Protein AF-A0A1V3SW33-F1 (afdb_monomer)

Radius of gyration: 17.82 Å; Cα contacts (8 Å, |Δi|>4): 43; chains: 1; bounding box: 44×23×42 Å

Solvent-accessible surface area (backbone atoms only — not comparable to full-atom values): 5743 Å² total; per-residue (Å²): 138,86,88,78,92,74,62,89,86,52,75,90,66,81,90,84,86,88,83,89,82,86,80,67,58,68,71,55,66,73,46,55,69,69,56,51,26,38,49,44,19,29,41,89,84,80,62,46,76,45,94,81,40,50,69,82,5,58,75,51,58,57,93,55,83,90,49,100,58,92,83,83,78,90,87,78,83,83,68,88,128

Mean predicted aligned error: 9.27 Å

Nearest PDB structures (foldseek):
  7qyq-assembly1_D  TM=8.979E-01  e=3.987E-03  Pseudomonas putida
  7qza-assembly1_A  TM=9.066E-01  e=9.317E-03  Pseudomonas putida
  7qyz-assembly1_A  TM=8.623E-01  e=8.681E-03  Pseudomonas putida
  5de0-assembly2_D  TM=9.579E-01  e=3.435E-01  Vibrio cholerae

Organism: NCBI:txid178606

Sequence (81 aa):
MALLDREEGLAGSHIMAVQRWEHDLTHFWSRSSEEQDTLLGRDRTTNEERPEAPSSAHIRETPGRTFPRQRTCFADRLGPG

pLDDT: mean 79.32, std 16.22, range [38.03, 96.69]

InterPro domains:
  IPR011008 Dimeric alpha-beta barrel [SSF54909] (6-77)
  IPR048328 Dyp-type peroxidase, C-terminal domain [PF20628] (8-62)

Secondary structure (DSSP, 8-state):
----S--TTTTT------------HHHHHTS-HHHHHHHHTB-TTT--B-TT--TTSTTT-STTTTSSS--------PPP-

Foldseek 3Di:
DDDDDDPPVCVVPDDDDDDDDDDPVVVLVVDDQVVNCLQQQARPPPRHGHPPRDCNHVVNVPPPPPDPDDDDDDDDDDDDD

Structure (mmCIF, N/CA/C/O backbone):
data_AF-A0A1V3SW33-F1
#
_entry.id   AF-A0A1V3SW33-F1
#
loop_
_atom_site.group_PDB
_atom_site.id
_atom_site.type_symbol
_atom_site.label_atom_id
_atom_site.label_alt_id
_atom_site.label_comp_id
_atom_site.label_asym_id
_atom_site.label_entity_id
_atom_site.label_seq_id
_atom_site.pdbx_PDB_ins_code
_atom_site.Cartn_x
_atom_site.Cartn_y
_atom_site.Cartn_z
_atom_site.occupancy
_atom_site.B_iso_or_equiv
_atom_site.auth_seq_id
_atom_site.auth_comp_id
_atom_site.auth_asym_id
_atom_site.auth_atom_id
_atom_site.pdbx_PDB_model_num
ATOM 1 N N . MET A 1 1 ? 32.140 0.057 -6.583 1.00 38.03 1 MET A N 1
ATOM 2 C CA . MET A 1 1 ? 31.519 -0.671 -7.706 1.00 38.03 1 MET A CA 1
ATOM 3 C C . MET A 1 1 ? 30.713 0.317 -8.531 1.00 38.03 1 MET A C 1
ATOM 5 O O . MET A 1 1 ? 29.544 0.539 -8.252 1.00 38.03 1 MET A O 1
ATOM 9 N N . ALA A 1 2 ? 31.389 0.991 -9.461 1.00 44.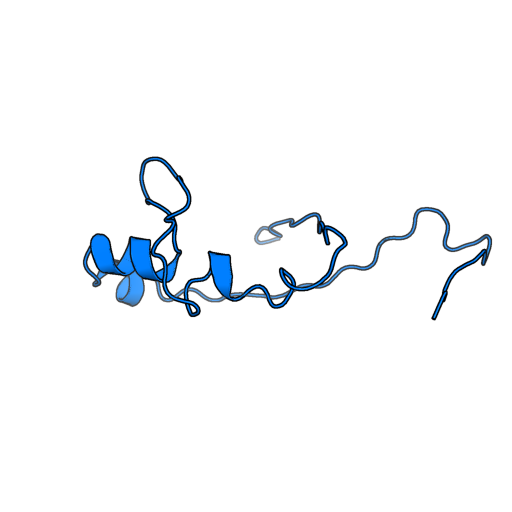38 2 ALA A N 1
ATOM 10 C CA . ALA A 1 2 ? 30.775 1.837 -10.477 1.00 44.38 2 ALA A CA 1
ATOM 11 C C . ALA A 1 2 ? 30.556 0.939 -11.696 1.00 44.38 2 ALA A C 1
ATOM 13 O O . ALA A 1 2 ? 31.543 0.473 -12.257 1.00 44.38 2 ALA A O 1
ATOM 14 N N . LEU A 1 3 ? 29.305 0.594 -12.018 1.00 50.00 3 LEU A N 1
ATOM 15 C CA . LEU A 1 3 ? 29.046 -0.388 -13.078 1.00 50.00 3 LEU A CA 1
ATOM 16 C C . LEU A 1 3 ? 28.731 0.227 -14.442 1.00 50.00 3 LEU A C 1
ATOM 18 O O . LEU A 1 3 ? 28.764 -0.500 -15.416 1.00 50.00 3 LEU A O 1
ATOM 22 N N . LEU A 1 4 ? 28.440 1.517 -14.580 1.00 53.16 4 LEU A N 1
ATOM 23 C CA . LEU A 1 4 ? 28.004 2.030 -15.881 1.00 53.16 4 LEU A CA 1
ATOM 24 C C . LEU A 1 4 ? 28.528 3.440 -16.098 1.00 53.16 4 LEU A C 1
ATOM 26 O O . LEU A 1 4 ? 27.805 4.409 -15.899 1.00 53.16 4 LEU A O 1
ATOM 30 N N . ASP A 1 5 ? 29.785 3.548 -16.515 1.00 50.22 5 ASP A N 1
ATOM 31 C CA . ASP A 1 5 ? 30.205 4.727 -17.263 1.00 50.22 5 ASP A CA 1
ATOM 32 C C . ASP A 1 5 ? 30.380 4.304 -18.729 1.00 50.22 5 ASP A C 1
ATOM 34 O O . ASP A 1 5 ? 31.458 3.921 -19.170 1.00 50.22 5 ASP A O 1
ATOM 38 N N . ARG A 1 6 ? 29.244 4.387 -19.441 1.00 55.75 6 ARG A N 1
ATOM 39 C CA . ARG A 1 6 ? 29.105 4.570 -20.898 1.00 55.75 6 ARG A CA 1
ATOM 40 C C . ARG A 1 6 ? 29.243 3.350 -21.820 1.00 55.75 6 ARG A C 1
ATOM 42 O O . ARG A 1 6 ? 30.150 3.293 -22.640 1.00 55.75 6 ARG A O 1
ATOM 49 N N . GLU A 1 7 ? 28.222 2.490 -21.834 1.00 61.00 7 GLU A N 1
ATOM 50 C CA . GLU A 1 7 ? 27.790 1.912 -23.117 1.00 61.00 7 GLU A CA 1
ATOM 51 C C . GLU A 1 7 ? 26.802 2.881 -23.775 1.00 61.00 7 GLU A C 1
ATOM 53 O O . GLU A 1 7 ? 25.733 3.164 -23.227 1.00 61.00 7 GLU A O 1
ATOM 58 N N . GLU A 1 8 ? 27.172 3.419 -24.937 1.00 64.19 8 GLU A N 1
ATOM 59 C CA . GLU A 1 8 ? 26.428 4.452 -25.679 1.00 64.19 8 GLU A CA 1
ATOM 60 C C . GLU A 1 8 ? 24.975 4.046 -26.018 1.00 64.19 8 GLU A C 1
ATOM 62 O O . GLU A 1 8 ? 24.144 4.910 -26.284 1.00 64.19 8 GLU A O 1
ATOM 67 N N . GLY A 1 9 ? 24.634 2.753 -25.932 1.00 69.62 9 GLY A N 1
ATOM 68 C CA . GLY A 1 9 ? 23.289 2.218 -26.178 1.00 69.62 9 GLY A CA 1
ATOM 69 C C . GLY A 1 9 ? 22.361 2.108 -24.960 1.00 69.62 9 GLY A C 1
ATOM 70 O O . GLY A 1 9 ? 21.186 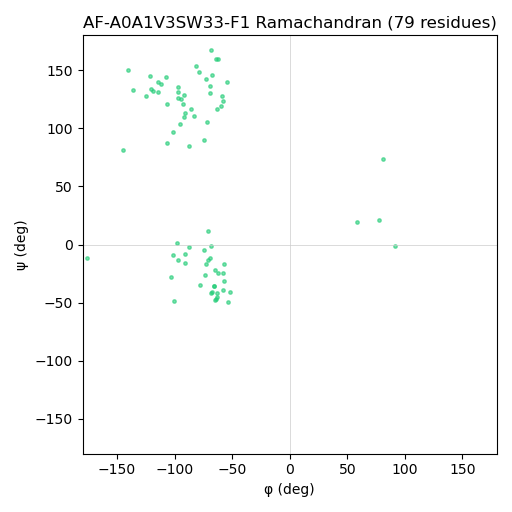1.800 -25.134 1.00 69.62 9 GLY A O 1
ATOM 71 N N . LEU A 1 10 ? 22.845 2.341 -23.733 1.00 76.81 10 LEU A N 1
ATOM 72 C CA . LEU A 1 10 ? 22.030 2.213 -22.510 1.00 76.81 10 LEU A CA 1
ATOM 73 C C . LEU A 1 10 ? 21.542 3.557 -21.959 1.00 76.81 10 LEU A C 1
ATOM 75 O O . LEU A 1 10 ? 20.713 3.591 -21.045 1.00 76.81 10 LEU A O 1
ATOM 79 N N . ALA A 1 11 ? 22.031 4.671 -22.503 1.00 82.44 11 ALA A N 1
ATOM 80 C CA . ALA A 1 11 ? 21.553 5.996 -22.133 1.00 82.44 11 ALA A CA 1
ATOM 81 C C . ALA A 1 11 ? 20.047 6.115 -22.437 1.00 82.44 11 ALA A C 1
ATOM 83 O O . ALA A 1 11 ? 19.618 5.955 -23.575 1.00 82.44 11 ALA A O 1
ATOM 84 N N . GLY A 1 12 ? 19.241 6.369 -21.401 1.00 82.88 12 GLY A N 1
ATOM 85 C CA . GLY A 1 12 ? 17.775 6.413 -21.496 1.00 82.88 12 GLY A CA 1
ATOM 86 C C . GLY A 1 12 ? 17.063 5.082 -21.218 1.00 82.88 12 GLY A C 1
ATOM 87 O O . GLY A 1 12 ? 15.837 5.047 -21.216 1.00 82.88 12 GLY A O 1
ATOM 88 N N . SER A 1 13 ? 17.795 3.997 -20.946 1.00 83.75 13 SER A N 1
ATOM 89 C CA . SER A 1 13 ? 17.199 2.725 -20.518 1.0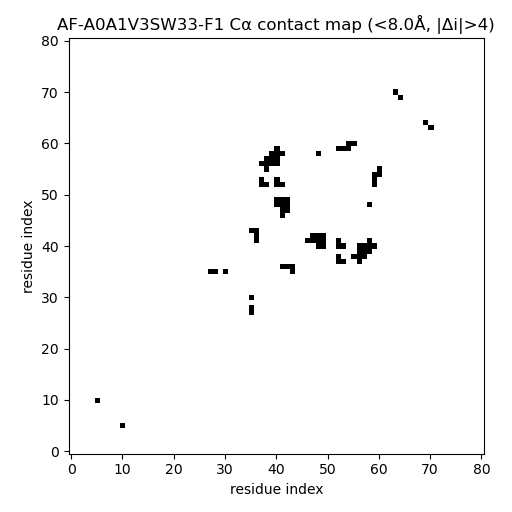0 83.75 13 SER A CA 1
ATOM 90 C C . SER A 1 13 ? 16.813 2.744 -19.034 1.00 83.75 13 SER A C 1
ATOM 92 O O . SER A 1 13 ? 17.485 3.363 -18.206 1.00 83.75 13 SER A O 1
ATOM 94 N N . HIS A 1 14 ? 15.756 2.009 -18.683 1.00 82.88 14 HIS A N 1
ATOM 95 C CA . HIS A 1 14 ? 15.287 1.823 -17.308 1.00 82.88 14 HIS A CA 1
ATOM 96 C C . HIS A 1 14 ? 15.275 0.332 -16.947 1.00 82.88 14 HIS A C 1
ATOM 98 O O . HIS A 1 14 ? 14.976 -0.512 -17.788 1.00 82.88 14 HIS A O 1
ATOM 104 N N . ILE A 1 15 ? 15.573 0.002 -15.688 1.00 85.44 15 ILE A N 1
ATOM 105 C CA . ILE A 1 15 ? 15.402 -1.357 -15.156 1.00 85.44 15 ILE A CA 1
ATOM 106 C C . ILE A 1 15 ? 14.010 -1.444 -14.529 1.00 85.44 15 ILE A C 1
ATOM 108 O O . ILE A 1 15 ? 13.662 -0.612 -13.692 1.00 85.44 15 ILE A O 1
ATOM 112 N N . MET A 1 16 ? 13.232 -2.458 -14.909 1.00 87.12 16 MET A N 1
ATOM 113 C CA . MET A 1 16 ? 11.885 -2.700 -14.389 1.00 87.12 16 MET A CA 1
ATOM 114 C C . MET A 1 16 ? 11.853 -3.975 -13.544 1.00 87.12 16 MET A C 1
ATOM 116 O O . MET A 1 16 ? 12.418 -4.998 -13.926 1.00 87.12 16 MET A O 1
ATOM 120 N N . ALA A 1 17 ? 11.155 -3.919 -12.411 1.00 88.56 17 ALA A N 1
ATOM 121 C CA . ALA A 1 17 ? 10.775 -5.085 -11.621 1.00 88.56 17 ALA A CA 1
ATOM 122 C C . ALA A 1 17 ? 9.244 -5.153 -11.571 1.00 88.56 17 ALA A C 1
ATOM 124 O O . ALA A 1 17 ? 8.595 -4.142 -11.308 1.00 88.56 17 ALA A O 1
ATOM 125 N N . VAL A 1 18 ? 8.672 -6.329 -11.832 1.00 89.19 18 VAL A N 1
ATOM 126 C CA . VAL A 1 18 ? 7.218 -6.545 -11.836 1.00 89.19 18 VAL A CA 1
ATOM 127 C C . VAL A 1 18 ? 6.867 -7.604 -10.808 1.00 89.19 18 VAL A C 1
ATOM 129 O O . VAL A 1 18 ? 7.495 -8.660 -10.752 1.00 89.19 18 VAL A O 1
ATOM 132 N N . GLN 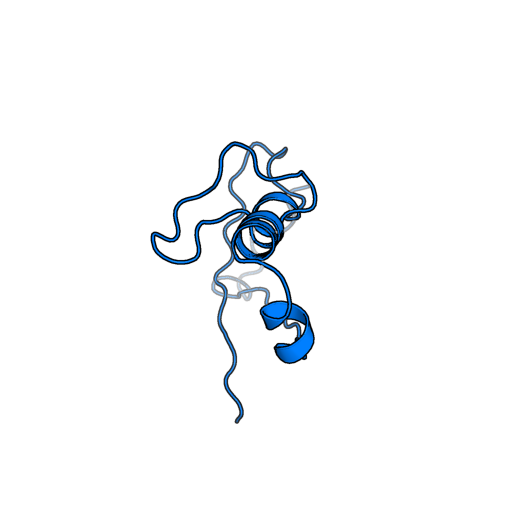A 1 19 ? 5.839 -7.327 -10.013 1.00 89.25 19 GLN A N 1
ATOM 133 C CA . GLN A 1 19 ? 5.296 -8.262 -9.039 1.00 89.25 19 GLN A CA 1
ATOM 134 C C . GLN A 1 19 ? 3.772 -8.237 -9.107 1.00 89.25 19 GLN A C 1
ATOM 136 O O . GLN A 1 19 ? 3.162 -7.169 -9.117 1.00 89.25 19 GLN A O 1
ATOM 141 N N . ARG A 1 20 ? 3.154 -9.420 -9.141 1.00 92.50 20 ARG A N 1
ATOM 142 C CA . ARG A 1 20 ? 1.700 -9.572 -9.056 1.00 92.50 20 ARG A CA 1
ATOM 143 C C . ARG A 1 20 ? 1.307 -9.882 -7.618 1.00 92.50 20 ARG A C 1
ATOM 145 O O . ARG A 1 20 ? 1.869 -10.794 -7.018 1.00 92.50 20 ARG A O 1
ATOM 152 N N . TRP A 1 21 ? 0.320 -9.152 -7.113 1.00 91.56 21 TRP A N 1
ATOM 153 C CA . TRP A 1 21 ? -0.256 -9.346 -5.788 1.00 91.56 21 TRP A CA 1
ATOM 154 C C . TRP A 1 21 ? -1.704 -9.803 -5.929 1.00 91.56 21 TRP A C 1
ATOM 156 O O . TRP A 1 21 ? -2.469 -9.210 -6.687 1.00 91.56 21 TRP A O 1
ATOM 166 N N . GLU A 1 22 ? -2.067 -10.855 -5.206 1.00 94.94 22 GLU A N 1
ATOM 167 C CA . GLU A 1 22 ? -3.452 -11.287 -5.038 1.00 94.94 22 GLU A CA 1
ATOM 168 C C . GLU A 1 22 ? -3.873 -10.931 -3.614 1.00 94.94 22 GLU A C 1
ATOM 170 O O . GLU A 1 22 ? -3.213 -11.318 -2.648 1.00 94.94 22 GLU A O 1
ATOM 175 N N . HIS A 1 23 ? -4.915 -10.115 -3.485 1.00 93.06 23 HIS A N 1
ATOM 176 C CA . HIS A 1 23 ? -5.340 -9.595 -2.192 1.00 93.06 23 HIS A CA 1
ATOM 177 C C . HIS A 1 23 ? -6.481 -10.431 -1.613 1.00 93.06 23 HIS A C 1
ATOM 179 O O . HIS A 1 23 ? -7.543 -10.528 -2.222 1.00 93.06 23 HIS A O 1
ATOM 185 N N . ASP A 1 24 ? -6.307 -10.919 -0.384 1.00 95.75 24 ASP A N 1
ATOM 186 C CA . ASP A 1 24 ? -7.422 -11.334 0.471 1.00 95.75 24 ASP A CA 1
ATOM 187 C C . ASP A 1 24 ? -7.935 -10.120 1.262 1.00 95.75 24 ASP A C 1
ATOM 189 O O . ASP A 1 24 ? -7.510 -9.831 2.387 1.00 95.75 24 ASP A O 1
ATOM 193 N N . LEU A 1 25 ? -8.827 -9.356 0.630 1.00 94.31 25 LEU A N 1
ATOM 194 C CA . LEU A 1 25 ? -9.401 -8.154 1.239 1.00 94.31 25 LEU A CA 1
ATOM 195 C C . LEU A 1 25 ? -10.421 -8.483 2.330 1.00 94.31 25 LEU A C 1
ATOM 197 O O . LEU A 1 25 ? -10.580 -7.699 3.261 1.00 94.31 25 LEU A O 1
ATOM 201 N N . THR A 1 26 ? -11.072 -9.645 2.266 1.00 96.50 26 THR A N 1
ATOM 202 C CA . THR A 1 26 ? -12.022 -10.076 3.296 1.00 96.50 26 THR A CA 1
ATOM 203 C C . THR A 1 26 ? -11.310 -10.272 4.627 1.00 96.50 26 THR A C 1
ATOM 205 O O . THR A 1 26 ? -11.752 -9.742 5.647 1.00 96.50 26 THR A O 1
ATOM 208 N N . HIS A 1 27 ? -10.171 -10.964 4.617 1.00 95.06 27 HIS A N 1
ATOM 209 C CA . HIS A 1 27 ? -9.358 -11.131 5.813 1.00 95.06 27 HIS A CA 1
ATOM 210 C C . HIS A 1 27 ? -8.755 -9.805 6.299 1.00 95.06 27 HIS A C 1
ATOM 212 O O . HIS A 1 27 ? -8.622 -9.576 7.502 1.00 95.06 27 HIS A O 1
ATOM 218 N N . PHE A 1 28 ? -8.379 -8.905 5.389 1.00 93.50 28 PHE A N 1
ATOM 219 C CA . PHE A 1 28 ? -7.878 -7.587 5.776 1.00 93.50 28 PHE A CA 1
ATOM 220 C C . PHE A 1 28 ? -8.959 -6.743 6.468 1.00 93.50 28 PHE A C 1
ATOM 222 O O . PHE A 1 28 ? -8.720 -6.215 7.553 1.00 93.50 28 PHE A O 1
ATOM 229 N N . TRP A 1 29 ? -10.162 -6.677 5.896 1.00 94.62 29 TRP A N 1
ATOM 230 C CA . TRP A 1 29 ? -11.275 -5.887 6.428 1.00 94.62 29 TRP A CA 1
ATOM 231 C C . TRP A 1 29 ? -11.916 -6.469 7.685 1.00 94.62 29 TRP A C 1
ATOM 233 O O . TRP A 1 29 ? -12.597 -5.738 8.398 1.00 94.62 29 TRP A O 1
ATOM 243 N N . SER A 1 30 ? -11.686 -7.748 8.001 1.00 96.69 30 SER A N 1
ATOM 244 C CA . SER A 1 30 ? -12.137 -8.316 9.276 1.00 96.69 30 SER A CA 1
ATOM 245 C C . SER A 1 30 ? -11.349 -7.791 10.483 1.00 96.69 30 SER A C 1
ATOM 247 O O . SER A 1 30 ? -11.753 -8.038 11.617 1.00 96.69 30 SER A O 1
ATOM 249 N N . ARG A 1 31 ? -10.209 -7.118 10.265 1.00 94.88 31 ARG A N 1
ATOM 250 C CA . ARG A 1 31 ? -9.391 -6.506 11.324 1.00 94.88 31 ARG A CA 1
ATOM 251 C C . ARG A 1 31 ? -9.944 -5.151 11.741 1.00 94.88 31 ARG A C 1
ATOM 253 O O . ARG A 1 31 ? -10.540 -4.445 10.926 1.00 94.88 31 ARG A O 1
ATOM 260 N N . SER A 1 32 ? -9.678 -4.755 12.983 1.00 95.75 32 SER A N 1
ATOM 261 C CA . SER A 1 32 ? -10.009 -3.415 13.460 1.00 95.75 32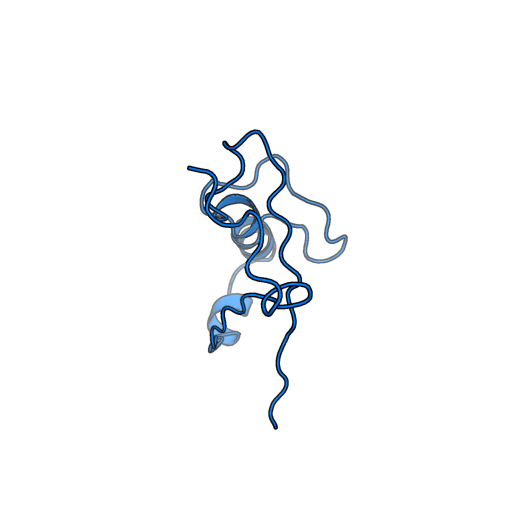 SER A CA 1
ATOM 262 C C . SER A 1 32 ? -9.260 -2.338 12.677 1.00 95.75 32 SER A C 1
ATOM 264 O O . SER A 1 32 ? -8.211 -2.575 12.072 1.00 95.75 32 SER A O 1
ATOM 266 N N . SER A 1 33 ? -9.791 -1.121 1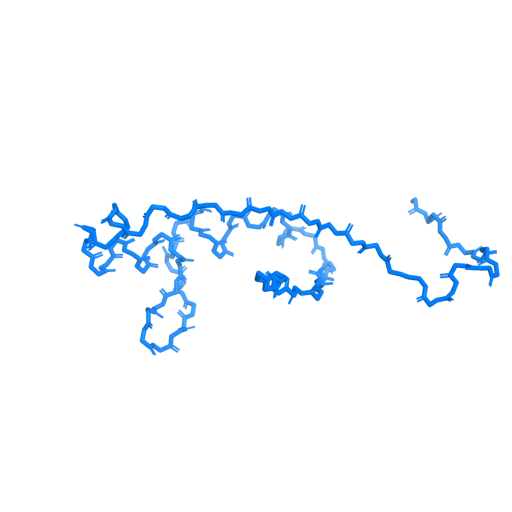2.727 1.00 92.88 33 SER A N 1
ATOM 267 C CA . SER A 1 33 ? -9.151 0.036 12.120 1.00 92.88 33 SER A CA 1
ATOM 268 C C . SER A 1 33 ? -7.699 0.220 12.599 1.00 92.88 33 SER A C 1
ATOM 270 O O . SER A 1 33 ? -6.767 0.298 11.801 1.00 92.88 33 SER A O 1
ATOM 272 N N . GLU A 1 34 ? -7.472 0.189 13.906 1.00 92.75 34 GLU A N 1
ATOM 273 C CA . GLU A 1 34 ? -6.131 0.377 14.466 1.00 92.75 34 GLU A CA 1
ATOM 274 C C . GLU A 1 34 ? -5.124 -0.661 13.940 1.00 92.75 34 GLU A C 1
ATOM 276 O O . GLU A 1 34 ? -3.982 -0.330 13.613 1.00 92.75 34 GLU A O 1
ATOM 281 N N . GLU A 1 35 ? -5.554 -1.916 13.788 1.00 93.19 35 GLU A N 1
ATOM 282 C CA . GLU A 1 35 ? -4.720 -2.986 13.239 1.00 93.19 35 GLU A CA 1
ATOM 283 C C . GLU A 1 35 ? -4.398 -2.761 11.758 1.00 93.19 35 GLU A C 1
ATOM 285 O O . GLU A 1 35 ? -3.259 -2.970 11.344 1.00 93.19 35 GLU A O 1
ATOM 290 N N . GLN A 1 36 ? -5.360 -2.301 10.954 1.00 94.38 36 GLN A N 1
ATOM 291 C CA . GLN A 1 36 ? -5.119 -1.977 9.544 1.00 94.38 36 GLN A CA 1
ATOM 292 C C . GLN A 1 36 ? -4.111 -0.825 9.393 1.00 94.38 36 GLN A C 1
ATOM 294 O O . GLN A 1 36 ? -3.170 -0.933 8.601 1.00 94.38 36 GLN A O 1
ATOM 299 N N . ASP A 1 37 ? -4.267 0.242 10.184 1.00 94.25 37 ASP A N 1
ATOM 300 C CA . ASP A 1 37 ? -3.362 1.399 10.166 1.00 94.25 37 ASP A CA 1
ATOM 301 C C . ASP A 1 37 ? -1.956 1.007 10.652 1.00 94.25 37 ASP A C 1
ATOM 303 O O . ASP A 1 37 ? -0.952 1.474 10.117 1.00 94.25 37 ASP A O 1
ATOM 307 N N . THR A 1 38 ? -1.867 0.095 11.625 1.00 92.75 38 THR A N 1
ATOM 308 C CA . THR A 1 38 ? -0.599 -0.456 12.132 1.00 92.75 38 THR A CA 1
ATOM 309 C C . THR A 1 38 ? 0.109 -1.333 11.095 1.00 92.75 38 THR A C 1
ATOM 311 O O . THR A 1 38 ? 1.325 -1.225 10.932 1.00 92.75 38 THR A O 1
ATOM 314 N N . LEU A 1 39 ? -0.631 -2.179 10.367 1.00 91.94 39 LEU A N 1
ATOM 315 C CA . LEU A 1 39 ? -0.082 -3.037 9.308 1.00 91.94 39 LEU A CA 1
ATOM 316 C C . LEU A 1 39 ? 0.513 -2.218 8.155 1.00 91.94 39 LEU A C 1
ATOM 318 O O . LEU A 1 39 ? 1.588 -2.545 7.650 1.00 91.94 39 LEU A O 1
ATO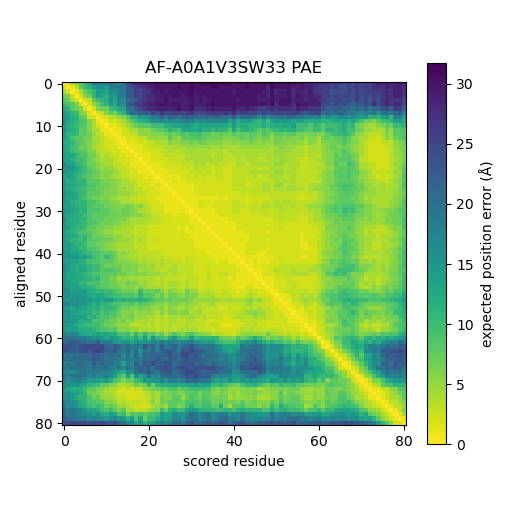M 322 N N . LEU A 1 40 ? -0.164 -1.142 7.745 1.00 91.94 40 LEU A N 1
ATOM 323 C CA . LEU A 1 40 ? 0.335 -0.242 6.701 1.00 91.94 40 LEU A CA 1
ATOM 324 C C . LEU A 1 40 ? 1.407 0.723 7.234 1.00 91.94 40 LEU A C 1
ATOM 326 O O . LEU A 1 40 ? 2.361 1.050 6.524 1.00 91.94 40 LEU A O 1
ATOM 330 N N . GLY A 1 41 ? 1.266 1.155 8.488 1.00 92.44 41 GLY A N 1
ATOM 331 C CA . GLY A 1 41 ? 2.061 2.208 9.120 1.00 92.44 41 GLY A CA 1
ATOM 332 C C . GLY A 1 41 ? 1.644 3.624 8.709 1.00 92.44 41 GLY A C 1
ATOM 333 O O . GLY A 1 41 ? 2.443 4.556 8.818 1.00 92.44 41 GLY A O 1
ATOM 334 N N . ARG A 1 42 ? 0.413 3.783 8.211 1.00 93.62 42 ARG A N 1
ATOM 335 C CA . ARG A 1 42 ? -0.193 5.060 7.810 1.00 93.62 42 ARG A CA 1
ATOM 336 C C . ARG A 1 42 ? -1.657 5.087 8.229 1.00 93.62 42 ARG A C 1
ATOM 338 O O . ARG A 1 42 ? -2.289 4.035 8.257 1.00 93.62 42 ARG A O 1
ATOM 345 N N . ASP A 1 43 ? -2.181 6.270 8.519 1.00 92.75 43 ASP A N 1
ATOM 346 C CA . ASP A 1 43 ? -3.611 6.453 8.782 1.00 92.75 43 ASP A CA 1
ATOM 347 C C . ASP A 1 43 ? -4.437 6.259 7.498 1.00 92.75 43 ASP A C 1
ATOM 349 O O . ASP A 1 43 ? -4.125 6.856 6.467 1.00 92.75 43 ASP A O 1
ATOM 353 N N . ARG A 1 44 ? -5.506 5.451 7.528 1.00 91.00 44 ARG A N 1
ATOM 354 C CA . ARG A 1 44 ? -6.327 5.189 6.327 1.00 91.00 44 ARG A CA 1
ATOM 355 C C . ARG A 1 44 ? -7.021 6.425 5.740 1.00 91.00 44 ARG A C 1
ATOM 357 O O . ARG A 1 44 ? -7.422 6.384 4.580 1.00 91.00 44 ARG A O 1
ATOM 364 N N . THR A 1 45 ? -7.263 7.460 6.544 1.00 92.75 45 THR A N 1
ATOM 365 C CA . THR A 1 45 ? -8.115 8.611 6.203 1.00 92.75 45 THR A CA 1
ATOM 366 C C . THR A 1 45 ? -7.273 9.809 5.793 1.00 92.75 45 THR A C 1
ATOM 368 O O . THR A 1 45 ? -7.536 10.424 4.763 1.00 92.75 45 THR A O 1
ATOM 371 N N . THR A 1 46 ? -6.255 10.140 6.587 1.00 94.25 46 THR A N 1
ATOM 372 C CA . THR A 1 46 ? -5.347 11.266 6.340 1.00 94.25 46 THR A CA 1
ATOM 373 C C . THR A 1 46 ? -4.131 10.852 5.522 1.00 94.25 46 THR A C 1
ATOM 375 O O . THR A 1 46 ? -3.456 11.707 4.951 1.00 94.25 46 THR A O 1
ATOM 378 N N . ASN A 1 47 ? -3.861 9.544 5.426 1.00 92.31 47 ASN A N 1
ATOM 379 C CA . ASN A 1 47 ? -2.672 8.985 4.793 1.00 92.31 47 ASN A CA 1
ATOM 380 C C . ASN A 1 47 ? -1.363 9.480 5.433 1.00 92.31 47 ASN A C 1
ATOM 382 O O . ASN A 1 47 ? -0.307 9.404 4.807 1.00 92.31 47 ASN A O 1
ATOM 386 N N . GLU A 1 48 ? -1.393 9.995 6.660 1.00 92.25 48 GLU A N 1
ATOM 387 C CA . GLU A 1 48 ? -0.188 10.431 7.367 1.00 92.25 48 GLU A CA 1
ATOM 388 C C . GLU A 1 48 ? 0.638 9.226 7.837 1.00 92.25 48 GLU A C 1
ATOM 390 O O . GLU A 1 48 ? 0.092 8.192 8.223 1.00 92.25 48 GLU A O 1
ATOM 395 N N . GLU A 1 49 ? 1.969 9.336 7.776 1.00 88.88 49 GLU A N 1
ATOM 396 C CA . GLU A 1 49 ? 2.874 8.303 8.300 1.00 88.88 49 GLU A CA 1
ATOM 397 C C . GLU A 1 49 ? 2.810 8.252 9.820 1.00 88.88 49 GLU A C 1
ATOM 399 O O . GLU A 1 49 ? 2.877 9.291 10.471 1.00 88.88 49 GLU A O 1
ATOM 404 N N . ARG A 1 50 ? 2.762 7.040 10.382 1.00 87.12 50 ARG A N 1
ATOM 405 C CA . ARG A 1 50 ? 2.725 6.827 11.832 1.00 87.12 50 ARG A CA 1
ATOM 406 C C . ARG A 1 50 ? 4.142 6.676 12.414 1.00 87.12 50 ARG A C 1
ATOM 408 O O . ARG A 1 50 ? 4.818 5.672 12.130 1.00 87.12 50 ARG A O 1
ATOM 415 N N . PRO A 1 51 ? 4.619 7.623 13.248 1.00 84.06 51 PRO A N 1
ATOM 416 C CA . PRO A 1 51 ? 5.953 7.572 13.858 1.00 84.06 51 PRO A CA 1
ATOM 417 C C . PRO A 1 51 ? 6.220 6.324 14.710 1.00 84.06 51 PRO A C 1
ATOM 419 O O . PRO A 1 51 ? 7.370 5.907 14.855 1.00 84.06 51 PRO A O 1
ATOM 422 N N . GLU A 1 52 ? 5.166 5.710 15.230 1.00 85.19 52 GLU A N 1
ATOM 423 C CA . GLU A 1 52 ? 5.157 4.550 16.119 1.00 85.19 52 GLU A CA 1
ATOM 424 C C . GLU A 1 52 ? 4.918 3.212 15.404 1.00 85.19 52 GLU A C 1
ATOM 426 O O . GLU A 1 52 ? 4.871 2.174 16.062 1.00 85.19 52 GLU A O 1
ATOM 431 N N . ALA A 1 53 ? 4.778 3.206 14.071 1.00 86.19 53 ALA A N 1
ATOM 432 C CA . ALA A 1 53 ? 4.537 1.974 13.320 1.00 86.19 53 ALA A CA 1
ATOM 433 C C . ALA A 1 53 ? 5.617 0.901 13.607 1.00 86.19 53 ALA A C 1
ATOM 435 O O . ALA A 1 53 ? 6.805 1.236 13.684 1.00 86.19 53 ALA A O 1
ATOM 436 N N . PRO A 1 54 ? 5.248 -0.385 13.740 1.00 86.69 54 PRO A N 1
ATOM 437 C CA . PRO A 1 54 ? 6.207 -1.456 13.999 1.00 86.69 54 PRO A CA 1
ATOM 438 C C . PRO A 1 54 ? 7.180 -1.621 12.828 1.00 86.69 54 PRO A C 1
ATOM 440 O O . PRO A 1 54 ? 6.877 -1.234 11.700 1.00 86.69 54 PRO A O 1
ATOM 443 N N . SER A 1 55 ? 8.344 -2.236 13.068 1.00 85.75 55 SER A N 1
ATOM 444 C CA . SER A 1 55 ? 9.326 -2.506 12.002 1.00 85.75 55 SER A CA 1
ATOM 445 C C . SER A 1 55 ? 8.738 -3.337 10.861 1.00 85.75 55 SER A C 1
ATOM 447 O O . SER A 1 55 ? 9.105 -3.095 9.722 1.00 85.75 55 SER A O 1
ATOM 449 N N . SER A 1 56 ? 7.783 -4.219 11.183 1.00 85.06 56 SER A N 1
ATOM 450 C CA . SER A 1 56 ? 7.027 -5.057 10.246 1.00 85.06 56 SER A CA 1
ATOM 451 C C . SER A 1 56 ? 5.959 -4.324 9.435 1.00 85.06 56 SER A C 1
ATOM 453 O O . SER A 1 56 ? 5.297 -4.944 8.605 1.00 85.06 56 SER A O 1
ATOM 455 N N . ALA A 1 57 ? 5.722 -3.036 9.696 1.00 88.62 57 ALA A N 1
ATOM 456 C CA . ALA A 1 57 ? 4.745 -2.267 8.940 1.00 88.62 57 ALA A CA 1
ATOM 457 C C . ALA A 1 57 ? 5.212 -2.077 7.495 1.00 88.62 57 ALA A C 1
ATOM 459 O O . ALA A 1 57 ? 6.399 -1.872 7.240 1.00 88.62 57 ALA A O 1
ATOM 460 N N . HIS A 1 58 ? 4.272 -2.048 6.551 1.00 86.12 58 HIS A N 1
ATOM 461 C CA . HIS A 1 58 ? 4.573 -1.912 5.123 1.00 86.12 58 HIS A CA 1
ATOM 462 C C . HIS A 1 58 ? 5.492 -0.714 4.809 1.00 86.12 58 HIS A C 1
ATOM 464 O O . HIS A 1 58 ? 6.443 -0.844 4.039 1.00 86.12 58 HIS A O 1
ATOM 470 N N . ILE A 1 59 ? 5.275 0.435 5.463 1.00 82.56 59 ILE A N 1
ATOM 471 C CA . ILE A 1 59 ? 6.115 1.637 5.307 1.00 82.56 59 ILE A CA 1
ATOM 472 C C . ILE A 1 59 ? 7.569 1.455 5.798 1.00 82.56 59 ILE A C 1
ATOM 474 O O . ILE A 1 59 ? 8.462 2.193 5.379 1.00 82.56 59 ILE A O 1
ATOM 478 N N . ARG A 1 60 ? 7.824 0.483 6.685 1.00 78.69 60 ARG A N 1
ATOM 479 C CA . ARG A 1 60 ? 9.132 0.217 7.315 1.00 78.69 60 ARG A CA 1
ATOM 480 C C . ARG A 1 60 ? 9.864 -0.983 6.732 1.00 78.69 60 ARG A C 1
ATOM 482 O O . ARG A 1 60 ? 11.091 -0.966 6.703 1.00 78.69 60 ARG A O 1
ATOM 489 N N . GLU A 1 61 ? 9.126 -1.951 6.200 1.00 65.62 61 GLU A N 1
ATOM 490 C CA . GLU A 1 61 ? 9.649 -3.177 5.590 1.00 65.62 61 GLU A CA 1
ATOM 491 C C . GLU A 1 61 ? 10.398 -2.945 4.269 1.00 65.62 61 GLU A C 1
ATOM 493 O O . GLU A 1 61 ? 10.938 -3.891 3.708 1.00 65.62 61 GLU A O 1
ATOM 498 N N . THR A 1 62 ? 10.498 -1.708 3.763 1.00 58.47 62 THR A N 1
ATOM 499 C CA . THR A 1 62 ? 11.392 -1.412 2.632 1.00 58.47 62 THR A CA 1
ATOM 500 C C . THR A 1 62 ? 12.851 -1.458 3.114 1.00 58.47 62 THR A C 1
ATOM 502 O O . THR A 1 62 ? 13.307 -0.506 3.765 1.00 58.47 62 THR A O 1
ATOM 505 N N . PRO A 1 63 ? 13.634 -2.513 2.793 1.00 49.44 63 PRO A N 1
ATOM 506 C CA . PRO A 1 63 ? 14.991 -2.678 3.298 1.00 49.44 63 PRO A CA 1
ATOM 507 C C . PRO A 1 63 ? 15.894 -1.689 2.552 1.00 49.44 63 PRO A C 1
ATOM 509 O O . PRO A 1 63 ? 16.389 -1.956 1.458 1.00 49.44 63 PRO A O 1
ATOM 512 N N . GLY A 1 64 ? 16.046 -0.480 3.090 1.00 52.62 64 GLY A N 1
ATOM 513 C CA . GLY A 1 64 ? 16.758 0.573 2.362 1.00 52.62 64 GLY A CA 1
ATOM 514 C C . GLY A 1 64 ? 16.979 1.898 3.078 1.00 52.62 64 GLY A C 1
ATOM 515 O O . GLY A 1 64 ? 17.801 2.681 2.610 1.00 52.62 64 GLY A O 1
ATOM 516 N N . ARG A 1 65 ? 16.335 2.165 4.221 1.00 50.03 65 ARG A N 1
ATOM 517 C CA . ARG A 1 65 ? 16.529 3.445 4.932 1.00 50.03 65 ARG A CA 1
ATOM 518 C C . ARG A 1 65 ? 17.914 3.622 5.578 1.00 50.03 65 ARG A C 1
ATOM 520 O O . ARG A 1 65 ? 18.250 4.737 5.955 1.00 50.03 65 ARG A O 1
ATOM 527 N N . THR A 1 66 ? 18.734 2.571 5.658 1.00 52.25 66 THR A N 1
ATOM 528 C CA . THR A 1 66 ? 20.095 2.616 6.238 1.00 52.25 66 THR A CA 1
ATOM 529 C C . THR A 1 66 ? 21.182 3.018 5.226 1.00 52.25 66 THR A C 1
ATOM 531 O O . THR A 1 66 ? 22.348 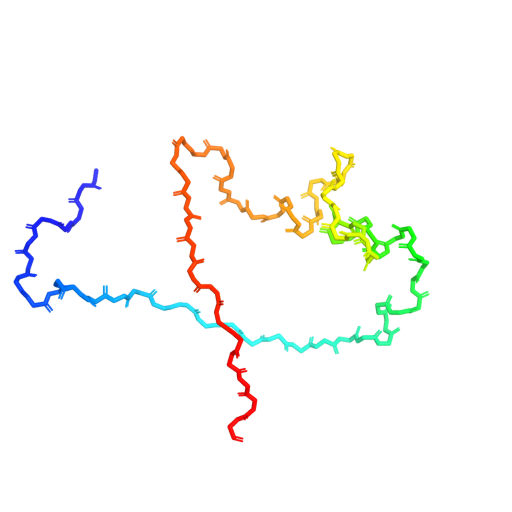3.137 5.590 1.00 52.25 66 THR A O 1
ATOM 534 N N . PHE A 1 67 ? 20.840 3.250 3.953 1.00 50.50 67 PHE A N 1
ATOM 535 C CA . PHE A 1 67 ? 21.802 3.728 2.954 1.00 50.50 67 PHE A CA 1
ATOM 536 C C . PHE A 1 67 ? 21.708 5.254 2.778 1.00 50.50 67 PHE A C 1
ATOM 538 O O . PHE A 1 67 ? 20.610 5.780 2.620 1.00 50.50 67 PHE A O 1
ATOM 545 N N . PRO A 1 68 ? 22.838 5.988 2.717 1.00 51.34 68 PRO A N 1
ATOM 546 C CA . PRO A 1 68 ? 22.867 7.457 2.665 1.00 51.34 68 PRO A CA 1
ATOM 547 C C . PRO A 1 68 ? 22.389 8.063 1.329 1.00 51.34 68 PRO A C 1
ATOM 549 O O . PRO A 1 68 ? 22.588 9.249 1.079 1.00 51.34 68 PRO A O 1
ATOM 552 N N . ARG A 1 69 ? 21.785 7.268 0.439 1.00 56.19 69 ARG A N 1
ATOM 553 C CA . ARG A 1 69 ? 21.234 7.725 -0.840 1.00 56.19 69 ARG A CA 1
ATOM 554 C C . ARG A 1 69 ? 19.772 7.316 -0.926 1.00 56.19 69 ARG A C 1
ATOM 556 O O . ARG A 1 69 ? 19.455 6.140 -0.762 1.00 56.19 69 ARG A O 1
ATOM 563 N N . GLN A 1 70 ? 18.905 8.285 -1.215 1.00 56.25 70 GLN A N 1
ATOM 564 C CA . GLN A 1 70 ? 17.508 8.017 -1.545 1.00 56.25 70 GLN A CA 1
ATOM 565 C C . GLN A 1 70 ? 17.465 7.082 -2.760 1.00 56.25 70 GLN A C 1
ATOM 567 O O . GLN A 1 70 ? 18.056 7.373 -3.800 1.00 56.25 70 GLN A O 1
ATOM 572 N N . ARG A 1 71 ? 16.805 5.933 -2.610 1.00 63.53 71 ARG A N 1
ATOM 573 C CA . ARG A 1 71 ? 16.501 5.022 -3.716 1.00 63.53 71 ARG A CA 1
ATOM 574 C C . ARG A 1 71 ? 15.044 5.259 -4.087 1.00 63.53 71 ARG A C 1
ATOM 576 O O . ARG A 1 71 ? 14.154 4.746 -3.419 1.00 63.53 71 ARG A O 1
ATOM 583 N N . THR A 1 72 ? 14.821 6.078 -5.106 1.00 67.56 72 THR A N 1
ATOM 584 C CA . THR A 1 72 ? 13.483 6.345 -5.640 1.00 67.56 72 THR A CA 1
ATOM 585 C C . THR A 1 72 ? 13.228 5.400 -6.807 1.00 67.56 72 THR A C 1
ATOM 587 O O . THR A 1 72 ? 14.017 5.360 -7.749 1.00 67.56 72 THR A O 1
ATOM 590 N N . CYS A 1 73 ? 12.133 4.647 -6.748 1.00 77.88 7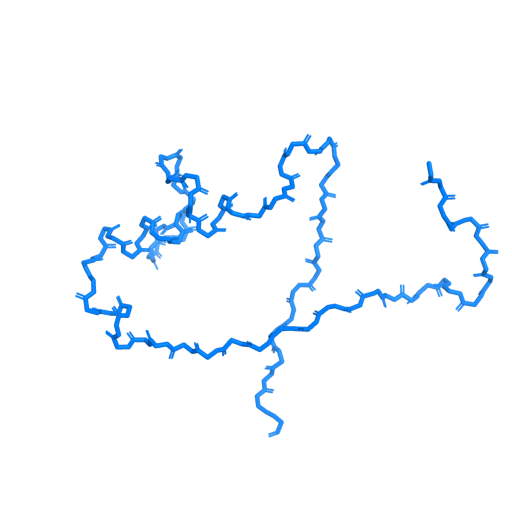3 CYS A N 1
ATOM 591 C CA . CYS A 1 73 ? 11.604 3.894 -7.881 1.00 77.88 73 CYS A CA 1
ATOM 592 C C . CYS A 1 73 ? 10.330 4.586 -8.370 1.00 77.88 73 CYS A C 1
ATOM 594 O O . CYS A 1 73 ? 9.549 5.081 -7.558 1.00 77.88 73 CYS A O 1
ATOM 596 N N . PHE A 1 74 ? 10.096 4.587 -9.680 1.00 81.06 74 PHE A N 1
ATOM 597 C CA . PHE A 1 74 ? 8.782 4.916 -10.224 1.00 81.06 74 PHE A CA 1
ATOM 598 C C . PHE A 1 74 ? 7.928 3.649 -10.161 1.00 81.06 74 PHE A C 1
ATOM 600 O O . PHE A 1 74 ? 8.237 2.664 -10.830 1.00 81.06 74 PHE A O 1
ATOM 607 N N . ALA A 1 75 ? 6.917 3.648 -9.293 1.00 82.94 75 ALA A N 1
ATOM 608 C CA . ALA A 1 75 ? 5.987 2.536 -9.160 1.00 82.94 75 ALA A CA 1
ATOM 609 C C . ALA A 1 75 ? 4.774 2.790 -10.053 1.00 82.94 75 ALA A C 1
ATOM 611 O O . ALA A 1 75 ? 4.079 3.790 -9.876 1.00 82.94 75 ALA A O 1
ATOM 612 N N . ASP A 1 76 ? 4.524 1.876 -10.985 1.00 84.75 76 ASP A N 1
ATOM 613 C CA . ASP A 1 76 ? 3.318 1.872 -11.804 1.00 84.75 76 ASP A CA 1
ATOM 614 C C . ASP A 1 76 ? 2.471 0.638 -11.474 1.00 84.75 76 ASP A C 1
ATOM 616 O O . ASP A 1 76 ? 3.000 -0.459 -11.258 1.00 84.75 76 ASP A O 1
ATOM 620 N N . ARG A 1 77 ? 1.150 0.817 -11.408 1.00 80.38 77 ARG A N 1
ATOM 621 C CA . ARG A 1 77 ? 0.205 -0.290 -11.253 1.00 80.38 77 ARG A CA 1
ATOM 622 C C . ARG A 1 77 ? -0.271 -0.675 -12.643 1.00 80.38 77 ARG A C 1
ATOM 624 O O . ARG A 1 77 ? -1.147 -0.025 -13.204 1.00 80.38 77 ARG A O 1
ATOM 631 N N . LEU A 1 78 ? 0.254 -1.786 -13.147 1.00 76.38 78 LEU A N 1
ATOM 632 C CA . LEU A 1 78 ? -0.251 -2.389 -14.374 1.00 76.38 78 LEU A CA 1
ATOM 633 C C . LEU A 1 78 ? -1.706 -2.830 -14.145 1.00 76.38 78 LEU A C 1
ATOM 635 O O . LEU A 1 78 ? -1.982 -3.651 -13.267 1.00 76.38 78 LEU A O 1
ATOM 639 N N . GLY A 1 79 ? -2.637 -2.227 -14.885 1.00 71.06 79 GLY A N 1
ATOM 640 C CA . GLY A 1 79 ? -4.045 -2.619 -14.871 1.00 71.06 79 GLY A CA 1
ATOM 641 C C . GLY A 1 79 ? -4.260 -4.000 -15.504 1.00 71.06 79 GLY A C 1
ATOM 642 O O . GLY A 1 79 ? -3.352 -4.525 -16.155 1.00 71.06 79 GLY A O 1
ATOM 643 N N . PRO A 1 80 ? -5.446 -4.611 -15.331 1.00 70.50 80 PRO A N 1
ATOM 644 C CA . PRO A 1 80 ? -5.825 -5.744 -16.168 1.00 70.50 80 PRO A CA 1
ATOM 645 C C . PRO A 1 80 ? -5.818 -5.281 -17.635 1.00 70.50 80 PRO A C 1
ATOM 647 O O . PRO A 1 80 ? -6.378 -4.227 -17.940 1.00 70.50 80 PRO A O 1
ATOM 650 N N . GLY A 1 81 ? -5.108 -6.017 -18.495 1.00 52.16 81 GLY A N 1
ATOM 651 C CA . GLY A 1 81 ? -5.088 -5.776 -19.942 1.00 52.16 81 GLY A CA 1
ATOM 652 C C . GLY A 1 81 ? -6.421 -6.072 -20.614 1.00 52.16 81 GLY A C 1
ATOM 653 O O . GLY A 1 81 ? -7.247 -6.787 -20.000 1.00 52.16 81 GLY A O 1
#